Protein AF-A0A3D2Y176-F1 (afdb_monomer_lite)

pLDDT: mean 73.68, std 11.03, range [48.03, 85.75]

Foldseek 3Di:
DPLACCPAADEDEDDPVVLVVVVVVVVVSVHDPVRYHYCNVVPD

Structure (mmCIF, N/CA/C/O backbone):
data_AF-A0A3D2Y176-F1
#
_entry.id   AF-A0A3D2Y176-F1
#
loop_
_atom_site.group_PDB
_atom_site.id
_atom_site.type_symbol
_atom_site.label_atom_id
_atom_site.label_alt_id
_atom_site.label_comp_id
_atom_site.label_asym_id
_atom_site.label_entity_id
_atom_site.label_seq_id
_atom_site.pdbx_PDB_ins_code
_atom_site.Cartn_x
_atom_site.Cartn_y
_atom_site.Cartn_z
_atom_site.occupancy
_atom_site.B_iso_or_equiv
_atom_site.auth_seq_id
_atom_site.auth_comp_id
_atom_site.auth_asym_id
_atom_site.auth_atom_id
_atom_site.pdbx_PDB_model_num
ATOM 1 N N . ASP A 1 1 ? -8.677 -17.208 -4.462 1.00 48.03 1 ASP A N 1
ATOM 2 C CA . ASP A 1 1 ? -8.717 -15.845 -5.010 1.00 48.03 1 ASP A CA 1
ATOM 3 C C . ASP A 1 1 ? -9.519 -14.924 -4.119 1.00 48.03 1 ASP A C 1
ATOM 5 O O . ASP A 1 1 ? -10.715 -15.120 -3.964 1.00 48.03 1 ASP A O 1
ATOM 9 N N . TYR A 1 2 ? -8.846 -13.960 -3.494 1.00 57.72 2 TYR A N 1
ATOM 10 C CA . TYR A 1 2 ? -9.486 -12.809 -2.855 1.00 57.72 2 TYR A CA 1
ATOM 11 C C . TYR A 1 2 ? -9.306 -11.646 -3.835 1.00 57.72 2 TYR A C 1
ATOM 13 O O . TYR A 1 2 ? -8.310 -10.931 -3.788 1.00 57.72 2 TYR A O 1
ATOM 21 N N . ALA A 1 3 ? -10.181 -11.585 -4.840 1.00 63.94 3 ALA A N 1
ATOM 22 C CA . ALA A 1 3 ? -10.066 -10.623 -5.939 1.00 63.94 3 ALA A CA 1
ATOM 23 C C . ALA A 1 3 ? -10.528 -9.213 -5.543 1.00 63.94 3 ALA A C 1
ATOM 25 O O . ALA A 1 3 ? -10.170 -8.250 -6.210 1.00 63.94 3 ALA A O 1
ATOM 26 N N . ASP A 1 4 ? -11.307 -9.102 -4.467 1.00 67.12 4 ASP A N 1
ATOM 27 C CA . ASP A 1 4 ? -11.862 -7.843 -3.994 1.00 67.12 4 ASP A CA 1
ATOM 28 C C . ASP A 1 4 ? -11.149 -7.398 -2.714 1.00 67.12 4 ASP A C 1
ATOM 30 O O . ASP A 1 4 ? -11.206 -8.075 -1.682 1.00 67.12 4 ASP A O 1
ATOM 34 N N . LEU A 1 5 ? -10.455 -6.264 -2.806 1.00 71.12 5 LEU A N 1
ATOM 35 C CA . LEU A 1 5 ? -9.782 -5.626 -1.678 1.00 71.12 5 LEU A CA 1
ATOM 36 C C . LEU A 1 5 ? -10.583 -4.443 -1.106 1.00 71.12 5 LEU A C 1
ATOM 38 O O . LEU A 1 5 ? -10.124 -3.792 -0.171 1.00 71.12 5 LEU A O 1
ATOM 42 N N . SER A 1 6 ? -11.785 -4.164 -1.614 1.00 71.06 6 SER A N 1
ATOM 43 C CA . SER A 1 6 ? -12.589 -3.012 -1.182 1.00 71.06 6 SER A CA 1
ATOM 44 C C . SER A 1 6 ? -12.976 -3.053 0.304 1.00 71.06 6 SER A C 1
ATOM 46 O O . SER A 1 6 ? -13.108 -2.006 0.937 1.00 71.06 6 SER A O 1
ATOM 48 N N . GLY A 1 7 ? -13.105 -4.252 0.882 1.00 76.12 7 GLY A N 1
ATOM 49 C CA . GLY A 1 7 ? -13.473 -4.470 2.285 1.00 76.12 7 GLY A CA 1
ATOM 50 C C . GLY A 1 7 ? -12.309 -4.733 3.244 1.00 76.12 7 GLY A C 1
ATOM 51 O O . GLY A 1 7 ? -12.560 -5.028 4.413 1.00 76.12 7 GLY A O 1
ATOM 52 N N . VAL A 1 8 ? -11.054 -4.675 2.787 1.00 78.88 8 VAL A N 1
ATOM 53 C CA . VAL A 1 8 ? -9.885 -4.980 3.629 1.00 78.88 8 VAL A CA 1
ATOM 54 C C . VAL A 1 8 ? -8.981 -3.770 3.792 1.00 78.88 8 VAL A C 1
ATOM 56 O O . VAL A 1 8 ? -8.863 -2.936 2.901 1.00 78.88 8 VAL A O 1
ATOM 59 N N . GLN A 1 9 ? -8.320 -3.694 4.944 1.00 80.69 9 GLN A N 1
ATOM 60 C CA . GLN A 1 9 ? -7.331 -2.661 5.233 1.00 80.69 9 GLN A CA 1
ATOM 61 C C . GLN A 1 9 ? -5.931 -3.208 4.961 1.00 80.69 9 GLN A C 1
ATOM 63 O O . GLN A 1 9 ? -5.584 -4.302 5.414 1.00 80.69 9 GLN A O 1
ATOM 68 N N . VAL A 1 10 ? -5.127 -2.450 4.220 1.00 81.00 10 VAL A N 1
ATOM 69 C CA . VAL A 1 10 ? -3.773 -2.836 3.816 1.00 81.00 10 VAL A CA 1
ATOM 70 C C . VAL A 1 10 ? -2.764 -1.941 4.521 1.00 81.00 10 VAL A C 1
ATOM 72 O O . VAL A 1 10 ? -2.803 -0.721 4.382 1.00 81.00 10 VAL A O 1
ATOM 75 N N . TYR A 1 11 ? -1.842 -2.569 5.251 1.00 82.62 11 TYR A N 1
ATOM 76 C CA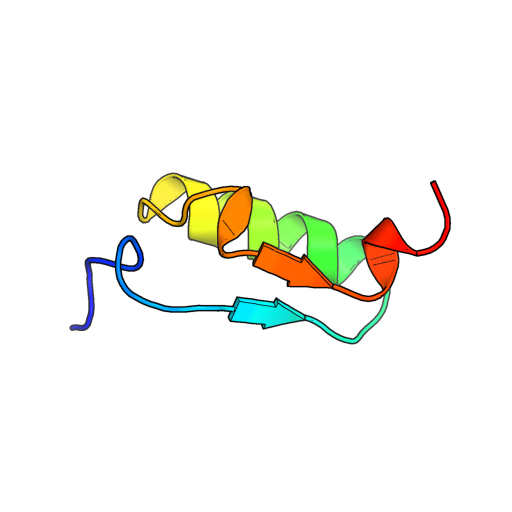 . TYR A 1 11 ? -0.761 -1.900 5.971 1.00 82.62 11 TYR A CA 1
ATOM 77 C C . TYR A 1 11 ? 0.575 -2.170 5.278 1.00 82.62 11 TYR A C 1
ATOM 79 O O . TYR A 1 11 ? 1.019 -3.316 5.211 1.00 82.62 11 TYR A O 1
ATOM 87 N N . ILE A 1 12 ? 1.223 -1.124 4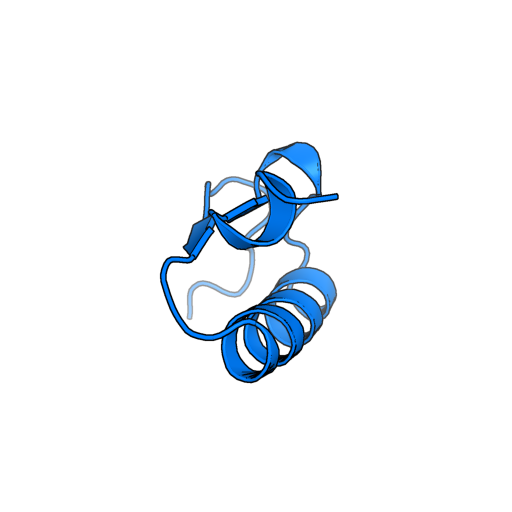.762 1.00 78.88 12 ILE A N 1
ATOM 88 C CA . ILE A 1 12 ? 2.504 -1.223 4.052 1.00 78.88 12 ILE A CA 1
ATOM 89 C C . ILE A 1 12 ? 3.610 -0.549 4.869 1.00 78.88 12 ILE A C 1
ATOM 91 O O . ILE A 1 12 ? 3.586 0.660 5.093 1.00 78.88 12 ILE A O 1
ATOM 95 N N . ALA A 1 13 ? 4.625 -1.324 5.250 1.00 79.44 13 ALA A N 1
ATOM 96 C CA . ALA A 1 13 ? 5.847 -0.831 5.879 1.00 79.44 13 ALA A CA 1
ATOM 97 C C . ALA A 1 13 ? 7.065 -1.284 5.060 1.00 79.44 13 ALA A C 1
ATOM 99 O O . ALA A 1 13 ? 7.248 -2.475 4.809 1.00 79.44 13 ALA A O 1
ATOM 100 N N . GLY A 1 14 ? 7.890 -0.340 4.606 1.00 73.69 14 GLY A N 1
ATOM 101 C CA . GLY A 1 14 ? 9.059 -0.638 3.780 1.00 73.69 14 GLY A CA 1
ATOM 102 C C . GLY A 1 14 ? 9.554 0.567 2.986 1.00 73.69 14 GLY A C 1
ATOM 103 O O . GLY A 1 14 ? 9.067 1.682 3.151 1.00 73.69 14 GLY A O 1
ATOM 104 N N . ARG A 1 15 ? 10.540 0.346 2.107 1.00 75.94 15 ARG A N 1
ATOM 105 C CA . ARG A 1 15 ? 11.090 1.418 1.260 1.00 75.94 15 ARG A CA 1
ATOM 106 C C . ARG A 1 15 ? 10.012 1.992 0.335 1.00 75.94 15 ARG A C 1
ATOM 108 O O . ARG A 1 15 ? 9.258 1.232 -0.273 1.00 75.94 15 ARG A O 1
ATOM 115 N N . PHE A 1 16 ? 10.006 3.317 0.189 1.00 74.25 16 PHE A N 1
ATOM 116 C CA . PHE A 1 16 ? 9.018 4.080 -0.585 1.00 74.25 16 PHE A CA 1
ATOM 117 C C . PHE A 1 16 ? 8.783 3.534 -2.000 1.00 74.25 16 PHE A C 1
ATOM 119 O O . PHE A 1 16 ? 7.635 3.434 -2.429 1.00 74.25 16 PHE A O 1
ATOM 126 N N . ASP A 1 17 ? 9.842 3.112 -2.695 1.00 78.25 17 ASP A N 1
ATOM 127 C CA . ASP A 1 17 ? 9.738 2.572 -4.057 1.00 78.25 17 ASP A CA 1
ATOM 128 C C . ASP A 1 17 ? 8.864 1.313 -4.127 1.00 78.25 17 ASP A C 1
ATOM 130 O O . ASP A 1 17 ? 8.042 1.167 -5.028 1.00 78.25 17 ASP A O 1
ATOM 134 N N . MET A 1 18 ? 8.991 0.423 -3.141 1.00 80.44 18 MET A N 1
ATOM 135 C CA . MET A 1 18 ? 8.222 -0.822 -3.075 1.00 80.44 18 MET A CA 1
ATOM 136 C C . MET A 1 18 ? 6.785 -0.562 -2.607 1.00 80.44 18 MET A C 1
ATOM 138 O O . MET A 1 18 ? 5.848 -1.141 -3.153 1.00 80.44 18 MET A O 1
ATOM 142 N N . ALA A 1 19 ? 6.598 0.381 -1.677 1.00 80.44 19 ALA A N 1
ATOM 143 C CA . ALA A 1 19 ? 5.271 0.790 -1.225 1.00 80.44 19 ALA A CA 1
ATOM 144 C C . ALA A 1 19 ? 4.436 1.421 -2.348 1.00 80.44 19 ALA A C 1
ATOM 146 O O . ALA A 1 19 ? 3.233 1.180 -2.434 1.00 80.44 19 ALA A 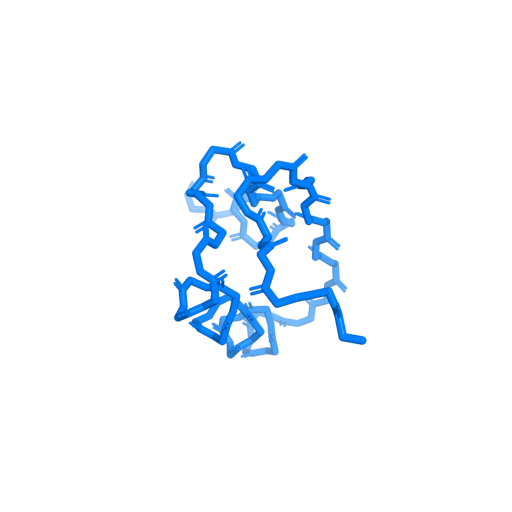O 1
ATOM 147 N N . LYS A 1 20 ? 5.075 2.190 -3.238 1.00 80.12 20 LYS A N 1
ATOM 148 C CA . LYS A 1 20 ? 4.415 2.801 -4.395 1.00 80.12 20 LYS A CA 1
ATOM 149 C C . LYS A 1 20 ? 3.934 1.757 -5.406 1.00 80.12 20 LYS A C 1
ATOM 151 O O . LYS A 1 20 ? 2.795 1.838 -5.846 1.00 80.12 20 LYS A O 1
ATOM 156 N N . VAL A 1 21 ? 4.772 0.770 -5.730 1.00 85.19 21 VAL A N 1
ATOM 157 C CA . VAL A 1 21 ? 4.413 -0.304 -6.675 1.00 85.19 21 VAL A CA 1
ATOM 158 C C . VAL A 1 21 ? 3.295 -1.183 -6.114 1.00 85.19 21 VAL A C 1
ATOM 160 O O . VAL A 1 21 ? 2.317 -1.440 -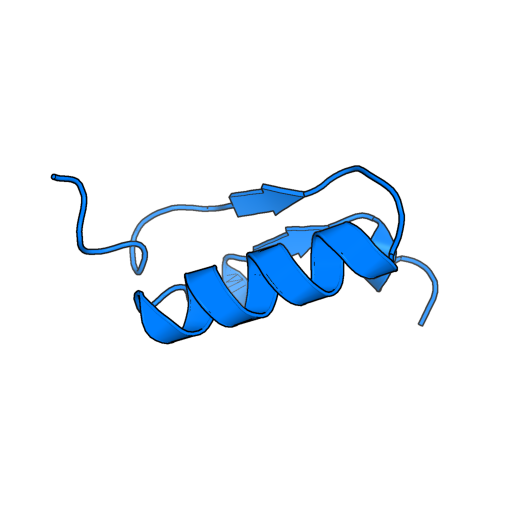6.808 1.00 85.19 21 VAL A O 1
ATOM 163 N N . ALA A 1 22 ? 3.399 -1.592 -4.845 1.00 82.88 22 ALA A N 1
ATOM 164 C CA . ALA A 1 22 ? 2.374 -2.411 -4.197 1.00 82.88 22 ALA A CA 1
ATOM 165 C C . ALA A 1 22 ? 1.023 -1.684 -4.126 1.00 82.88 22 ALA A C 1
ATOM 167 O O . ALA A 1 22 ? -0.019 -2.262 -4.409 1.00 82.88 22 ALA A O 1
ATOM 168 N N . ARG A 1 23 ? 1.04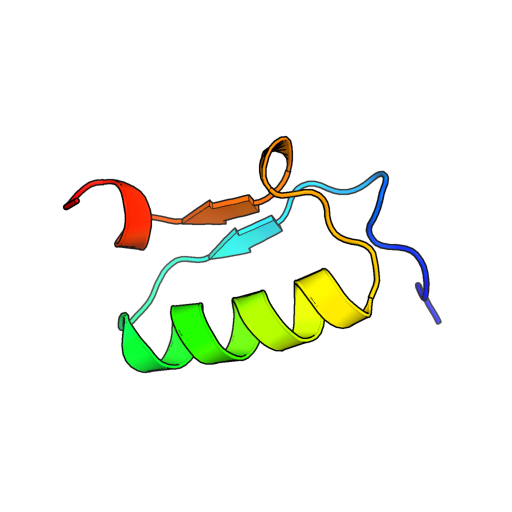5 -0.388 -3.805 1.00 79.50 23 ARG A N 1
ATOM 169 C CA . ARG A 1 23 ? -0.141 0.465 -3.809 1.00 79.50 23 ARG A CA 1
ATOM 170 C C . ARG A 1 23 ? -0.850 0.471 -5.161 1.00 79.50 23 ARG A C 1
ATOM 172 O O . ARG A 1 23 ? -2.071 0.352 -5.189 1.00 79.50 23 ARG A O 1
ATOM 179 N N . ASP A 1 24 ? -0.109 0.692 -6.241 1.00 85.06 24 ASP A N 1
ATOM 180 C CA . ASP A 1 24 ? -0.706 0.831 -7.569 1.00 85.06 24 ASP A CA 1
ATOM 181 C C . ASP A 1 24 ? -1.385 -0.495 -7.989 1.00 85.06 24 ASP A C 1
ATOM 183 O O . ASP A 1 24 ? -2.532 -0.464 -8.430 1.00 85.06 24 ASP A O 1
ATOM 187 N N . ASP A 1 25 ? -0.775 -1.652 -7.688 1.00 85.75 25 ASP A N 1
ATOM 188 C CA . ASP A 1 25 ? -1.389 -2.986 -7.874 1.00 85.75 25 ASP A CA 1
ATOM 189 C C . ASP A 1 25 ? -2.641 -3.183 -6.989 1.00 85.75 25 ASP A C 1
ATOM 191 O O . ASP A 1 25 ? -3.651 -3.732 -7.426 1.00 85.75 25 ASP A O 1
ATOM 195 N N . PHE A 1 26 ? -2.642 -2.683 -5.748 1.00 82.81 26 PHE A N 1
ATOM 196 C CA . PHE A 1 26 ? -3.827 -2.777 -4.887 1.00 82.81 26 PHE A CA 1
ATOM 197 C C . PHE A 1 26 ? -4.984 -1.874 -5.335 1.00 82.81 26 PHE A C 1
ATOM 199 O O . PHE A 1 26 ? -6.142 -2.279 -5.214 1.00 82.81 26 PHE A O 1
ATOM 206 N N . PHE A 1 27 ? -4.708 -0.689 -5.890 1.00 82.25 27 PHE A N 1
ATOM 207 C CA . PHE A 1 27 ? -5.747 0.171 -6.471 1.00 82.25 27 PHE A CA 1
ATOM 208 C C . PHE A 1 27 ? -6.406 -0.459 -7.692 1.00 82.25 27 PHE A C 1
ATOM 210 O O . PHE A 1 27 ? -7.628 -0.387 -7.824 1.00 82.25 27 PHE A O 1
ATOM 217 N N . GLU A 1 28 ? -5.625 -1.114 -8.552 1.0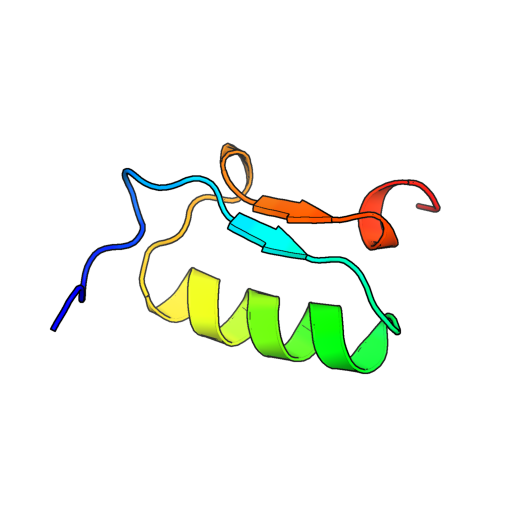0 84.12 28 GLU A N 1
ATOM 218 C CA . GLU A 1 28 ? -6.160 -1.854 -9.702 1.00 84.12 28 GLU A CA 1
ATOM 219 C C . GLU A 1 28 ? -7.084 -3.005 -9.275 1.00 84.12 28 GLU A C 1
ATOM 221 O O . GLU A 1 28 ? -8.005 -3.375 -10.001 1.00 84.12 28 GLU A O 1
ATOM 226 N N . ARG A 1 29 ? -6.903 -3.515 -8.053 1.00 81.88 29 ARG A N 1
ATOM 227 C CA . ARG A 1 29 ? -7.729 -4.559 -7.425 1.00 81.88 29 ARG A CA 1
ATOM 228 C C . ARG A 1 29 ? -8.876 -4.018 -6.559 1.00 81.88 29 ARG A C 1
ATOM 230 O O . ARG A 1 29 ? -9.496 -4.776 -5.815 1.00 81.88 29 ARG A O 1
ATOM 237 N N . GLY A 1 30 ? -9.162 -2.717 -6.631 1.00 81.00 30 GLY A N 1
ATOM 238 C CA . GLY A 1 30 ? -10.307 -2.100 -5.955 1.00 81.00 30 GLY A CA 1
ATOM 239 C C . GLY A 1 30 ? -10.076 -1.700 -4.495 1.00 81.00 30 GLY A C 1
ATOM 240 O O . GLY A 1 30 ? -11.041 -1.380 -3.800 1.00 81.00 30 GLY A O 1
ATOM 241 N N . LEU A 1 31 ? -8.827 -1.679 -4.015 1.00 82.12 31 LEU A N 1
ATOM 242 C CA . LEU A 1 31 ? -8.507 -1.107 -2.706 1.00 82.12 31 LEU A CA 1
ATOM 243 C C . LEU A 1 31 ? -8.815 0.400 -2.710 1.00 82.12 31 LEU A C 1
ATOM 245 O O . LEU A 1 31 ? -8.392 1.135 -3.602 1.00 82.12 31 LEU A O 1
ATOM 249 N N . THR A 1 32 ? -9.530 0.891 -1.703 1.00 78.50 32 THR A N 1
ATOM 250 C CA . THR A 1 32 ? -9.796 2.326 -1.534 1.00 78.50 32 THR A CA 1
ATOM 251 C C . THR A 1 32 ? -8.631 3.026 -0.833 1.00 78.50 32 THR A C 1
ATOM 253 O O . THR A 1 32 ? -7.946 2.446 0.008 1.00 78.50 32 THR A O 1
ATOM 256 N N . LYS A 1 33 ? -8.407 4.313 -1.146 1.00 74.25 33 LYS A N 1
ATOM 257 C CA . LYS A 1 33 ? -7.336 5.121 -0.519 1.00 74.25 33 LYS A CA 1
ATOM 258 C C . LYS A 1 33 ? -7.473 5.186 0.998 1.00 74.25 33 LYS A C 1
ATOM 260 O O . LYS A 1 33 ? -6.468 5.234 1.690 1.00 74.25 33 LYS A O 1
ATOM 265 N N . GLU A 1 34 ? -8.707 5.183 1.484 1.00 77.38 34 GLU A N 1
ATOM 266 C CA . GLU A 1 34 ? -9.048 5.236 2.907 1.00 77.38 34 GLU A CA 1
ATOM 267 C C . GLU A 1 34 ? -8.659 3.954 3.654 1.00 77.38 34 GLU A C 1
ATOM 269 O O . GLU A 1 34 ? -8.439 3.996 4.859 1.00 77.38 34 GLU A O 1
ATOM 274 N N . ASN A 1 35 ? -8.531 2.835 2.935 1.00 78.94 35 ASN A N 1
ATOM 275 C CA . ASN A 1 35 ? -8.147 1.536 3.479 1.00 78.94 35 ASN A CA 1
ATOM 276 C C . ASN A 1 35 ? -6.653 1.221 3.286 1.00 78.94 35 ASN A C 1
ATOM 278 O O . ASN A 1 35 ? -6.206 0.129 3.641 1.00 78.94 35 ASN A O 1
ATOM 282 N N . LEU A 1 36 ? -5.871 2.151 2.728 1.00 79.62 36 LEU A N 1
ATOM 283 C CA . LEU A 1 36 ? -4.433 2.003 2.549 1.00 79.62 36 LEU A CA 1
ATOM 284 C C . LEU A 1 36 ? -3.678 2.828 3.591 1.00 79.62 36 LEU A C 1
ATOM 286 O O . LEU A 1 36 ? -3.652 4.056 3.537 1.00 79.62 36 LEU A O 1
ATOM 290 N N . PHE A 1 37 ? -2.970 2.139 4.476 1.00 76.38 37 PHE A N 1
ATOM 291 C CA . PHE A 1 37 ? -2.152 2.746 5.514 1.00 76.38 37 PHE A CA 1
ATOM 292 C C . PHE A 1 37 ? -0.693 2.386 5.269 1.00 76.38 37 PHE A C 1
ATOM 294 O O . PHE A 1 37 ? -0.334 1.218 5.155 1.00 76.38 37 PHE A O 1
ATOM 301 N N . GLY A 1 38 ? 0.184 3.376 5.183 1.00 69.75 38 GLY A N 1
ATOM 302 C CA . GLY A 1 38 ? 1.606 3.100 5.048 1.00 69.75 38 GLY A CA 1
ATOM 303 C C . GLY A 1 38 ? 2.450 4.237 5.573 1.00 69.75 38 GLY A C 1
ATOM 304 O O . GLY A 1 38 ? 2.095 5.399 5.406 1.00 69.75 38 GLY A O 1
ATOM 305 N N . ASP A 1 39 ? 3.587 3.890 6.168 1.00 58.34 39 ASP A N 1
ATOM 306 C CA . ASP A 1 39 ? 4.544 4.843 6.754 1.00 58.34 39 ASP A CA 1
ATOM 307 C C . ASP A 1 39 ? 5.121 5.808 5.694 1.00 58.34 39 ASP A C 1
ATOM 309 O O . ASP A 1 39 ? 5.591 6.903 5.983 1.00 58.34 39 ASP A O 1
ATOM 313 N N . ALA A 1 40 ? 4.976 5.450 4.414 1.00 54.38 40 ALA A N 1
ATOM 314 C CA . ALA A 1 40 ? 5.264 6.335 3.295 1.00 54.38 40 ALA A CA 1
ATOM 315 C C . ALA A 1 40 ? 4.358 7.586 3.226 1.00 54.38 40 ALA A C 1
ATOM 317 O O . ALA A 1 40 ? 4.716 8.554 2.559 1.00 54.38 40 ALA A O 1
ATOM 318 N N . TYR A 1 41 ? 3.203 7.579 3.902 1.00 51.41 41 TYR A N 1
ATOM 319 C CA . TYR A 1 41 ? 2.314 8.737 4.043 1.00 51.41 41 TYR A CA 1
ATOM 320 C C . TYR A 1 41 ? 2.636 9.605 5.267 1.00 51.41 41 TYR A C 1
ATOM 322 O O . TYR A 1 41 ? 2.151 10.728 5.332 1.00 51.41 41 TYR A O 1
ATOM 330 N N . ALA A 1 42 ? 3.453 9.130 6.216 1.00 51.25 42 ALA A N 1
ATOM 331 C CA . ALA A 1 42 ? 3.815 9.895 7.414 1.00 51.25 42 ALA A CA 1
ATOM 332 C C . ALA A 1 42 ? 4.857 11.001 7.144 1.00 51.25 42 ALA A C 1
ATOM 334 O O . ALA A 1 42 ? 5.159 11.791 8.035 1.00 51.25 42 ALA A O 1
ATOM 335 N N . PHE A 1 43 ? 5.398 11.063 5.921 1.00 49.44 43 PHE A N 1
ATOM 336 C CA . PHE A 1 43 ? 6.459 11.993 5.523 1.00 49.44 43 PHE A CA 1
ATOM 337 C C . PHE A 1 43 ? 6.124 12.857 4.289 1.00 49.44 43 PHE A C 1
ATOM 339 O O . PHE A 1 43 ? 7.040 13.447 3.715 1.00 49.44 43 PHE A O 1
ATOM 346 N N . ILE A 1 44 ? 4.850 12.940 3.871 1.00 50.09 44 ILE A N 1
ATOM 347 C CA . ILE A 1 44 ? 4.380 13.991 2.940 1.00 50.09 44 ILE A CA 1
ATOM 348 C C . ILE A 1 44 ? 3.843 15.174 3.740 1.00 50.09 44 ILE A C 1
ATOM 350 O O . ILE A 1 44 ? 3.052 14.928 4.676 1.00 50.09 44 ILE A O 1
#

Sequence (44 aa):
DYADLSGVQVYIAGRFDMAKVARDDFFERGLTKENLFGDAYAFI

Radius of gyration: 10.27 Å; chains: 1; bounding box: 25×30×17 Å

Secondary structure (DSSP, 8-state):
-----TT--EEE-S-HHHHHHHHHHHHHTT--GGGEEEGGGTT-